Protein AF-A0A351HLU1-F1 (afdb_monomer_lite)

pLDDT: mean 89.32, std 8.02, range [61.09, 97.25]

Structure (mmCIF, N/CA/C/O backbone):
data_AF-A0A351HLU1-F1
#
_entry.id   AF-A0A351HLU1-F1
#
loop_
_atom_site.group_PDB
_atom_site.id
_atom_site.type_symbol
_atom_site.label_atom_id
_atom_site.label_alt_id
_atom_site.label_comp_id
_atom_site.label_asym_id
_atom_site.label_entity_id
_atom_site.label_seq_id
_atom_site.pdbx_PDB_ins_code
_atom_site.Cartn_x
_atom_site.Cartn_y
_atom_site.Cartn_z
_atom_site.occupancy
_atom_site.B_iso_or_equiv
_atom_site.auth_seq_id
_atom_site.auth_comp_id
_atom_site.auth_asym_id
_atom_site.auth_atom_id
_atom_site.pdbx_PDB_model_num
ATOM 1 N N . THR A 1 1 ? 9.216 8.933 -13.254 1.00 84.81 1 THR A N 1
ATOM 2 C CA . THR A 1 1 ? 7.958 9.684 -13.028 1.00 84.81 1 THR A CA 1
ATOM 3 C C . THR A 1 1 ? 7.505 9.326 -11.633 1.00 84.81 1 THR A C 1
ATOM 5 O O . THR A 1 1 ? 7.939 8.299 -11.151 1.00 84.81 1 THR A O 1
ATOM 8 N N . PRO A 1 2 ? 6.702 10.119 -10.918 1.00 90.88 2 PRO A N 1
ATOM 9 C CA . PRO A 1 2 ? 6.185 9.637 -9.642 1.00 90.88 2 PRO A CA 1
ATOM 10 C C . PRO A 1 2 ? 5.347 8.363 -9.851 1.00 90.88 2 PRO A C 1
ATOM 12 O O . PRO A 1 2 ? 4.591 8.316 -10.829 1.00 90.88 2 PRO A O 1
ATOM 15 N N . PRO A 1 3 ? 5.453 7.353 -8.967 1.00 95.19 3 PRO A N 1
ATOM 16 C CA . PRO A 1 3 ? 4.592 6.180 -9.026 1.00 95.19 3 PRO A CA 1
ATOM 17 C C . PRO A 1 3 ? 3.111 6.543 -9.023 1.00 95.19 3 PRO A C 1
ATOM 19 O O . PRO A 1 3 ? 2.695 7.500 -8.377 1.00 95.19 3 PRO A O 1
ATOM 22 N N . ILE A 1 4 ? 2.293 5.745 -9.697 1.00 95.69 4 ILE A N 1
ATOM 23 C CA . ILE A 1 4 ? 0.845 5.928 -9.776 1.00 95.69 4 ILE A CA 1
ATOM 24 C C . ILE A 1 4 ? 0.171 4.710 -9.159 1.00 95.69 4 ILE A C 1
ATOM 26 O O . ILE A 1 4 ? 0.394 3.585 -9.602 1.00 95.69 4 ILE A O 1
ATOM 30 N N . VAL A 1 5 ? -0.689 4.932 -8.166 1.00 95.44 5 VAL A N 1
ATOM 31 C CA . VAL A 1 5 ? -1.578 3.888 -7.640 1.00 95.44 5 VAL A CA 1
ATOM 32 C C . VAL A 1 5 ? -2.768 3.763 -8.585 1.00 95.44 5 VAL A C 1
ATOM 34 O O . VAL A 1 5 ? -3.523 4.718 -8.754 1.00 95.44 5 VAL A O 1
ATOM 37 N N . ARG A 1 6 ? -2.925 2.601 -9.226 1.00 94.50 6 ARG A N 1
ATOM 38 C CA . ARG A 1 6 ? -4.045 2.335 -10.143 1.00 94.50 6 ARG A CA 1
ATOM 39 C C . ARG A 1 6 ? -5.283 1.876 -9.393 1.00 94.50 6 ARG A C 1
ATOM 41 O O . ARG A 1 6 ? -6.383 2.331 -9.688 1.00 94.50 6 ARG A O 1
ATOM 48 N N . TRP A 1 7 ? -5.094 0.980 -8.432 1.00 93.88 7 TRP A N 1
ATOM 49 C CA . TRP A 1 7 ? -6.146 0.511 -7.542 1.00 93.88 7 TRP A CA 1
ATOM 50 C C . TRP A 1 7 ? -5.548 -0.034 -6.249 1.00 93.88 7 TRP A C 1
ATOM 52 O O . TRP A 1 7 ? -4.370 -0.397 -6.184 1.00 93.88 7 TRP A O 1
ATOM 62 N N . VAL A 1 8 ? -6.388 -0.107 -5.223 1.00 94.25 8 VAL A N 1
ATOM 63 C CA . VAL A 1 8 ? -6.074 -0.737 -3.944 1.00 94.25 8 VAL A CA 1
ATOM 64 C C . VAL A 1 8 ? -7.297 -1.495 -3.449 1.00 94.25 8 VAL A C 1
ATOM 66 O O . VAL A 1 8 ? -8.420 -1.034 -3.630 1.00 94.25 8 VAL A O 1
ATOM 69 N N . LYS A 1 9 ? -7.080 -2.659 -2.841 1.00 92.50 9 LYS A N 1
ATOM 70 C CA . LYS A 1 9 ? -8.120 -3.449 -2.180 1.00 92.50 9 LYS A CA 1
ATOM 71 C C . LYS A 1 9 ? -7.590 -4.027 -0.875 1.00 92.50 9 LYS A C 1
ATOM 73 O O . LYS A 1 9 ? -6.383 -4.215 -0.716 1.00 92.50 9 LYS A O 1
ATOM 78 N N . VAL A 1 10 ? -8.502 -4.310 0.045 1.00 91.38 10 VAL A N 1
ATOM 79 C CA . VAL A 1 10 ? -8.213 -5.048 1.275 1.00 91.38 10 VAL A CA 1
ATOM 80 C C . VAL A 1 10 ? -9.165 -6.229 1.330 1.00 91.38 10 VAL A C 1
ATOM 82 O O . VAL A 1 10 ? -10.382 -6.046 1.318 1.00 91.38 10 VAL A O 1
ATOM 85 N N . ASP A 1 11 ? -8.600 -7.427 1.346 1.00 88.88 11 ASP A N 1
ATOM 86 C CA . ASP A 1 11 ? -9.332 -8.683 1.379 1.00 88.88 11 ASP A CA 1
ATOM 87 C C . ASP A 1 11 ? -9.755 -9.030 2.825 1.00 88.88 11 ASP A C 1
ATOM 89 O O . ASP A 1 11 ? -9.273 -8.454 3.805 1.00 88.88 11 ASP A O 1
ATOM 93 N N . GLY A 1 12 ? -10.710 -9.954 2.977 1.00 83.94 12 GLY A N 1
ATOM 94 C CA . GLY A 1 12 ? -11.333 -10.273 4.274 1.00 83.94 12 GLY A CA 1
ATOM 95 C C . GLY A 1 12 ? -10.398 -10.906 5.314 1.00 83.94 12 GLY A C 1
ATOM 96 O O . GLY A 1 12 ? -10.729 -10.942 6.495 1.00 83.94 12 GLY A O 1
ATOM 97 N N . ASP A 1 13 ? -9.227 -11.376 4.891 1.00 87.19 13 ASP A N 1
ATOM 98 C CA . ASP A 1 13 ? -8.135 -11.903 5.717 1.00 87.19 13 ASP A CA 1
ATOM 99 C C . ASP A 1 13 ? -7.117 -10.817 6.131 1.00 87.19 13 ASP A C 1
ATOM 101 O O . ASP A 1 13 ? -6.013 -11.1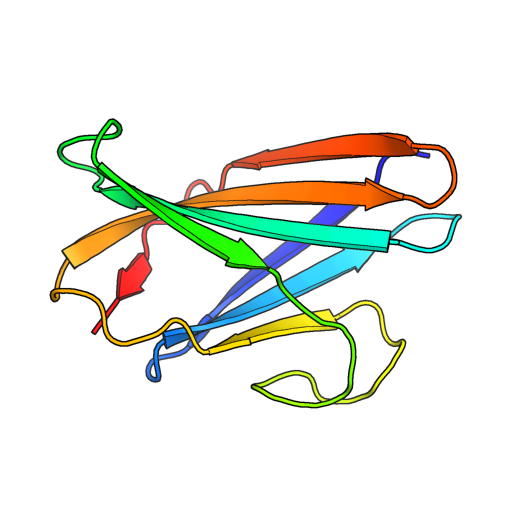32 6.585 1.00 87.19 13 ASP A O 1
ATOM 105 N N . ASN A 1 14 ? -7.497 -9.542 5.971 1.00 89.69 14 ASN A N 1
ATOM 106 C CA . ASN A 1 14 ? -6.674 -8.348 6.168 1.00 89.69 14 ASN A CA 1
ATOM 107 C C . ASN A 1 14 ? -5.457 -8.265 5.243 1.00 89.69 14 ASN A C 1
ATOM 109 O O . ASN A 1 14 ? -4.466 -7.602 5.570 1.00 89.69 14 ASN A O 1
ATOM 113 N N . THR A 1 15 ? -5.517 -8.917 4.089 1.00 91.19 15 THR A N 1
ATOM 114 C CA . THR A 1 15 ? -4.496 -8.767 3.064 1.00 91.19 15 THR A CA 1
ATOM 115 C C . THR A 1 15 ? -4.772 -7.514 2.249 1.00 91.19 15 THR A C 1
ATOM 117 O O . THR A 1 15 ? -5.798 -7.393 1.584 1.00 91.19 15 THR A O 1
ATOM 120 N N . ILE A 1 16 ? -3.855 -6.550 2.300 1.00 93.06 16 ILE A N 1
ATOM 121 C CA . ILE A 1 16 ? -3.873 -5.409 1.387 1.00 93.06 16 ILE A CA 1
ATOM 122 C C . ILE A 1 16 ? -3.156 -5.787 0.098 1.00 93.06 16 ILE A C 1
ATOM 124 O O . ILE A 1 16 ? -2.062 -6.346 0.137 1.00 93.06 16 ILE A O 1
ATOM 128 N N . VAL A 1 17 ? -3.755 -5.416 -1.031 1.00 94.00 17 VAL A N 1
ATOM 129 C CA . VAL A 1 17 ? -3.170 -5.547 -2.364 1.00 94.00 17 VAL A CA 1
ATOM 130 C C . VAL A 1 17 ? -3.315 -4.213 -3.094 1.00 94.00 17 VAL A C 1
ATOM 132 O O . VAL A 1 17 ? -4.406 -3.642 -3.152 1.00 94.00 17 VAL A O 1
ATOM 135 N N . ALA A 1 18 ? -2.223 -3.704 -3.652 1.00 94.62 18 ALA A N 1
ATOM 136 C CA . ALA A 1 18 ? -2.182 -2.448 -4.387 1.00 94.62 18 ALA A CA 1
ATOM 137 C C . ALA A 1 18 ? -1.443 -2.634 -5.711 1.00 94.62 18 ALA A C 1
ATOM 139 O O . ALA A 1 18 ? -0.303 -3.091 -5.730 1.00 94.62 18 ALA A O 1
ATOM 140 N N . ASN A 1 19 ? -2.066 -2.234 -6.818 1.00 94.50 19 ASN A N 1
ATOM 141 C CA . ASN A 1 19 ? -1.393 -2.203 -8.111 1.00 94.50 19 ASN A CA 1
ATOM 142 C C . ASN A 1 19 ? -0.865 -0.805 -8.385 1.00 94.50 19 ASN A C 1
ATOM 144 O O . ASN A 1 19 ? -1.612 0.182 -8.374 1.00 94.50 19 ASN A O 1
ATOM 148 N N . LEU A 1 20 ? 0.438 -0.738 -8.619 1.00 95.25 20 LEU A N 1
ATOM 149 C CA . LEU A 1 20 ? 1.133 0.496 -8.912 1.00 95.25 20 LEU A CA 1
ATOM 150 C C . LEU A 1 20 ? 1.739 0.436 -10.310 1.00 95.25 20 LEU A C 1
ATOM 152 O O . LEU A 1 20 ? 1.948 -0.625 -10.890 1.00 95.25 20 LEU A O 1
ATOM 156 N N . TRP A 1 21 ? 2.015 1.604 -10.868 1.00 94.31 21 TRP A N 1
ATOM 157 C CA . TRP A 1 21 ? 2.741 1.730 -12.117 1.00 94.31 21 TRP A CA 1
ATOM 158 C C . TRP A 1 21 ? 3.711 2.897 -12.041 1.00 94.31 21 TRP A C 1
ATOM 160 O O . TRP A 1 21 ? 3.353 3.977 -11.576 1.00 94.31 21 TRP A O 1
ATOM 170 N N . ASP A 1 22 ? 4.915 2.690 -12.550 1.00 92.50 22 ASP A N 1
ATOM 171 C CA . ASP A 1 22 ? 5.853 3.755 -12.859 1.00 92.50 22 ASP A CA 1
ATOM 172 C C . ASP A 1 22 ? 6.661 3.376 -14.111 1.00 92.50 22 ASP A C 1
ATOM 174 O O . ASP A 1 22 ? 6.791 2.202 -14.458 1.00 92.50 22 ASP A O 1
ATOM 178 N N . GLY A 1 23 ? 7.201 4.3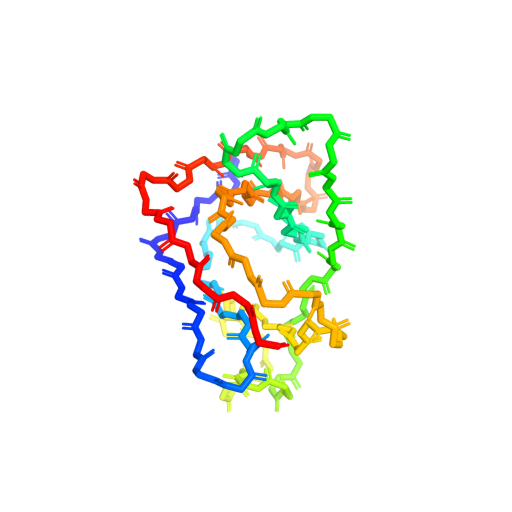78 -14.804 1.00 90.31 23 GLY A N 1
ATOM 179 C CA . GLY A 1 23 ? 8.175 4.186 -15.876 1.00 90.31 23 GLY A CA 1
ATOM 180 C C . GLY A 1 23 ? 9.553 3.737 -15.374 1.00 90.31 23 GLY A C 1
ATOM 181 O O . GLY A 1 23 ? 10.405 3.388 -16.188 1.00 90.31 23 GLY A O 1
ATOM 182 N N . SER A 1 24 ? 9.786 3.755 -14.059 1.00 90.12 24 SER A N 1
ATOM 183 C CA . SER A 1 24 ? 10.984 3.231 -13.408 1.00 90.12 24 SER A CA 1
ATOM 184 C C . SER A 1 24 ? 10.632 2.167 -12.361 1.00 90.12 24 SER A C 1
ATOM 186 O O . SER A 1 24 ? 9.463 1.885 -12.101 1.00 90.12 24 SER A O 1
ATOM 188 N N . LYS A 1 25 ? 11.648 1.522 -11.779 1.00 91.12 25 LYS A N 1
ATOM 189 C CA . LYS A 1 25 ? 11.436 0.509 -10.741 1.00 91.12 25 LYS A CA 1
ATOM 190 C C . LYS A 1 25 ? 10.881 1.164 -9.474 1.00 91.12 25 LYS A C 1
ATOM 192 O O . LYS A 1 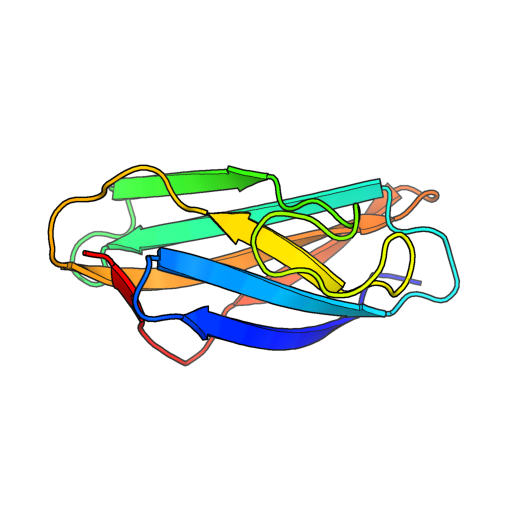25 ? 11.467 2.119 -8.971 1.00 91.12 25 LYS A O 1
ATOM 197 N N . ILE A 1 26 ? 9.818 0.597 -8.911 1.00 94.06 26 ILE A N 1
ATOM 198 C CA . ILE A 1 26 ? 9.289 0.995 -7.602 1.00 94.06 26 ILE A CA 1
ATOM 199 C C . ILE A 1 26 ? 10.113 0.303 -6.508 1.00 94.06 26 ILE A C 1
ATOM 201 O O . ILE A 1 26 ? 10.292 -0.915 -6.532 1.00 94.06 26 ILE A O 1
ATOM 205 N N . ASN A 1 27 ? 10.645 1.081 -5.564 1.00 92.00 27 ASN A N 1
ATOM 206 C CA . ASN A 1 27 ? 11.561 0.589 -4.532 1.00 92.00 27 ASN A CA 1
ATOM 207 C C . ASN A 1 27 ? 10.878 0.338 -3.187 1.00 92.00 27 ASN A C 1
ATOM 209 O O . ASN A 1 27 ? 11.216 -0.622 -2.499 1.00 92.00 27 ASN A O 1
ATOM 213 N N . ASP A 1 28 ? 9.957 1.215 -2.795 1.00 94.56 28 ASP A N 1
ATOM 214 C CA . ASP A 1 28 ? 9.297 1.161 -1.493 1.00 94.56 28 ASP A CA 1
ATOM 215 C C . ASP A 1 28 ? 7.824 1.508 -1.654 1.00 94.56 28 ASP A C 1
ATOM 217 O O . ASP A 1 28 ? 7.480 2.504 -2.293 1.00 94.56 28 ASP A O 1
ATOM 221 N N . VAL A 1 29 ? 6.965 0.689 -1.052 1.00 96.50 29 VAL A N 1
ATOM 222 C CA . VAL A 1 29 ? 5.526 0.930 -0.976 1.00 96.50 29 VAL A CA 1
ATOM 223 C C . VAL A 1 29 ? 5.089 0.705 0.462 1.00 96.50 29 VAL A C 1
ATOM 225 O O . VAL A 1 29 ? 5.335 -0.349 1.048 1.00 96.50 29 VAL A O 1
ATOM 228 N N . LYS A 1 30 ? 4.435 1.705 1.044 1.00 97.12 30 LYS A N 1
ATOM 229 C CA . LYS A 1 30 ? 3.909 1.680 2.405 1.00 97.12 30 LYS A CA 1
ATOM 230 C C . LYS A 1 30 ? 2.417 1.956 2.393 1.00 97.12 30 LYS A C 1
ATOM 232 O O . LYS A 1 30 ? 1.950 2.858 1.707 1.00 97.12 30 LYS A O 1
ATOM 237 N N . ALA A 1 31 ? 1.687 1.221 3.216 1.00 96.19 31 ALA A N 1
ATOM 238 C CA . ALA A 1 31 ? 0.289 1.471 3.506 1.00 96.19 31 ALA A CA 1
ATOM 239 C C . ALA A 1 31 ? 0.144 1.953 4.950 1.00 96.19 31 ALA A C 1
ATOM 241 O O . ALA A 1 31 ? 0.564 1.275 5.887 1.00 96.19 31 ALA A O 1
ATOM 242 N N . ARG A 1 32 ? -0.457 3.129 5.131 1.00 95.44 32 ARG A N 1
ATOM 243 C CA . ARG A 1 32 ? -0.822 3.693 6.430 1.00 95.44 32 ARG A CA 1
ATOM 244 C C . ARG A 1 32 ? -2.329 3.580 6.609 1.00 95.44 32 ARG A C 1
ATOM 246 O O . ARG A 1 32 ? -3.084 4.301 5.960 1.00 95.44 32 ARG A O 1
ATOM 253 N N . PHE A 1 33 ? -2.745 2.723 7.531 1.00 93.44 33 PHE A N 1
ATOM 254 C CA . PHE A 1 33 ? -4.130 2.611 7.968 1.00 93.44 33 PHE A CA 1
ATOM 255 C C . PH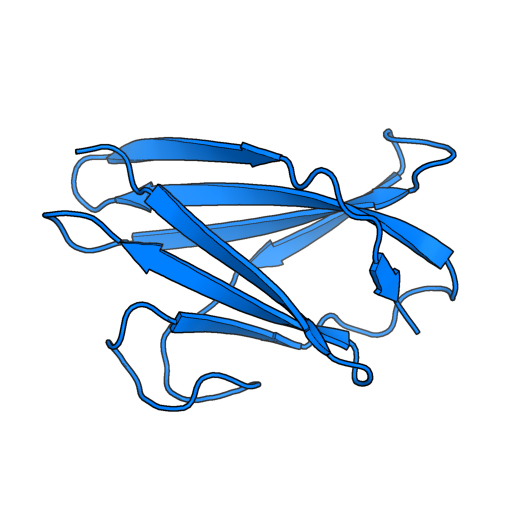E A 1 33 ? -4.339 3.477 9.200 1.00 93.44 33 PHE A C 1
ATOM 257 O O . PHE A 1 33 ? -3.663 3.275 10.205 1.00 93.44 33 PHE A O 1
ATOM 264 N N . PHE A 1 34 ? -5.274 4.417 9.153 1.00 93.19 34 PHE A N 1
ATOM 265 C CA . PHE A 1 34 ? -5.585 5.306 10.275 1.00 93.19 34 PHE A CA 1
ATOM 266 C C . PHE A 1 34 ? -7.036 5.132 10.707 1.00 93.19 34 PHE A C 1
ATOM 268 O O . PHE A 1 34 ? -7.913 4.914 9.873 1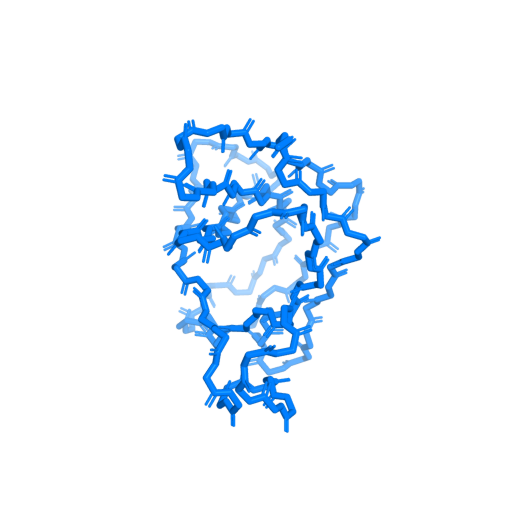.00 93.19 34 PHE A O 1
ATOM 275 N N . LEU A 1 35 ? -7.311 5.207 12.008 1.00 91.62 35 LEU A N 1
ATOM 276 C CA . LEU A 1 35 ? -8.682 5.096 12.500 1.00 91.62 35 LEU A CA 1
ATOM 277 C C . LEU A 1 35 ? -9.506 6.286 12.003 1.00 91.62 35 LEU A C 1
ATOM 279 O O . LEU A 1 35 ? -9.142 7.437 12.229 1.00 91.62 35 LEU A O 1
ATOM 283 N N . THR A 1 36 ? -10.663 6.022 11.396 1.00 89.75 36 THR A N 1
ATOM 284 C CA . THR A 1 36 ? -11.529 7.095 10.864 1.00 89.75 36 THR A CA 1
ATOM 285 C C . THR A 1 36 ? -12.039 8.039 11.954 1.00 89.75 36 THR A C 1
ATOM 287 O O . THR A 1 36 ? -12.264 9.218 11.707 1.00 89.75 36 THR A O 1
ATOM 290 N N . ARG A 1 37 ? -12.177 7.531 13.183 1.00 89.50 37 ARG A N 1
ATOM 291 C CA . ARG A 1 37 ? -12.562 8.300 14.376 1.00 89.50 37 ARG A CA 1
ATOM 292 C C . ARG A 1 37 ? -11.415 9.079 15.032 1.00 89.50 37 ARG A C 1
ATOM 294 O O . ARG A 1 37 ? -11.684 9.901 15.898 1.00 89.50 37 ARG A O 1
ATOM 301 N N . ASP A 1 38 ? -10.163 8.758 14.704 1.00 87.94 38 ASP A N 1
ATOM 302 C CA . ASP A 1 38 ? -8.968 9.346 15.320 1.00 87.94 38 ASP A CA 1
ATOM 303 C C . ASP A 1 38 ? -7.736 9.088 14.437 1.00 87.94 38 ASP A C 1
ATOM 305 O O . ASP A 1 38 ? -7.064 8.061 14.566 1.00 87.94 38 ASP A O 1
ATOM 309 N N . SER A 1 39 ? -7.426 10.029 13.542 1.00 86.50 39 SER A N 1
ATOM 310 C CA . SER A 1 39 ? -6.322 9.898 12.582 1.00 86.50 39 SER A CA 1
ATOM 311 C C . SER A 1 39 ? -4.929 9.886 13.225 1.00 86.50 39 SER A C 1
ATOM 313 O O . SER A 1 39 ? -3.959 9.519 12.562 1.00 86.50 39 SER A O 1
ATOM 315 N N . THR A 1 40 ? -4.810 10.227 14.515 1.00 90.06 40 THR A N 1
ATOM 316 C CA . THR A 1 40 ? -3.544 10.117 15.261 1.00 90.06 40 THR A CA 1
ATOM 317 C C . THR A 1 40 ? -3.178 8.665 15.564 1.00 90.06 40 THR A C 1
ATOM 319 O O . THR A 1 40 ? -2.007 8.346 15.774 1.00 90.06 40 THR A O 1
ATOM 322 N N . LYS A 1 41 ? -4.167 7.763 15.539 1.00 89.31 41 LYS A N 1
ATOM 323 C CA . LYS A 1 41 ? -3.976 6.323 15.698 1.00 89.31 41 LYS A CA 1
ATOM 324 C C . LYS A 1 41 ? -3.881 5.661 14.333 1.00 89.31 41 LYS A C 1
ATOM 326 O O . LYS A 1 41 ? -4.878 5.543 13.619 1.00 89.31 41 LYS A O 1
ATOM 331 N N . TYR A 1 42 ? -2.690 5.176 14.004 1.00 91.31 42 TYR A N 1
ATOM 332 C CA . TYR A 1 42 ? -2.437 4.513 12.734 1.00 91.31 42 TYR A CA 1
ATOM 333 C C . TYR A 1 42 ? -1.481 3.327 12.868 1.00 91.31 42 TYR A C 1
ATOM 335 O O . TYR A 1 42 ? -0.708 3.229 13.819 1.00 91.31 42 TYR A O 1
ATOM 343 N N . VAL A 1 43 ? -1.537 2.435 11.883 1.00 90.19 43 VAL A N 1
ATOM 344 C CA . VAL A 1 43 ? -0.562 1.369 11.647 1.00 90.19 43 VAL A CA 1
ATOM 345 C C . VAL A 1 43 ? 0.038 1.563 10.259 1.00 90.19 43 VAL A C 1
ATOM 347 O O . VAL A 1 43 ? -0.660 1.950 9.323 1.00 90.19 43 VAL A O 1
ATOM 350 N N . VAL A 1 44 ? 1.344 1.335 10.135 1.00 93.44 44 VAL A N 1
ATOM 351 C CA . VAL A 1 44 ? 2.056 1.377 8.855 1.00 93.44 44 VAL A CA 1
ATOM 352 C C . VAL A 1 44 ? 2.580 -0.013 8.550 1.00 93.44 44 VAL A C 1
ATOM 354 O O . VAL A 1 44 ? 3.214 -0.631 9.402 1.00 93.44 44 VAL A O 1
ATOM 357 N N . VAL A 1 45 ? 2.339 -0.482 7.331 1.00 93.31 45 VAL A N 1
ATOM 358 C CA . VAL A 1 45 ? 2.884 -1.739 6.818 1.00 93.31 45 VAL A CA 1
ATOM 359 C C . VAL A 1 45 ? 3.622 -1.485 5.509 1.00 93.31 45 VAL A C 1
ATOM 361 O O . VAL A 1 45 ? 3.175 -0.692 4.681 1.00 93.31 45 VAL A O 1
ATOM 364 N N . SER A 1 46 ? 4.762 -2.146 5.325 1.00 95.00 46 SER A N 1
ATOM 365 C CA . SER A 1 46 ? 5.468 -2.170 4.042 1.00 95.00 46 SER A CA 1
ATOM 366 C C . SER A 1 46 ? 4.882 -3.264 3.158 1.00 95.00 46 SER A C 1
ATOM 368 O O . SER A 1 46 ? 4.761 -4.409 3.600 1.00 95.00 46 SER A O 1
ATOM 370 N N . LEU A 1 47 ? 4.530 -2.908 1.925 1.00 93.81 47 LEU A N 1
ATOM 371 C CA . LEU A 1 47 ? 4.049 -3.842 0.914 1.00 93.81 47 LEU A CA 1
ATOM 372 C C . LEU A 1 47 ? 5.223 -4.400 0.109 1.00 93.81 47 LEU A C 1
ATOM 374 O O . LEU A 1 47 ? 6.275 -3.766 0.000 1.00 93.81 47 LEU A O 1
ATOM 378 N N . ASN A 1 48 ? 5.048 -5.593 -0.447 1.00 90.81 48 ASN A N 1
ATOM 379 C CA . ASN A 1 48 ? 6.078 -6.266 -1.223 1.00 90.81 48 ASN A CA 1
ATOM 380 C C . ASN A 1 48 ? 5.512 -6.862 -2.512 1.00 90.81 48 ASN A C 1
ATOM 382 O O . ASN A 1 48 ? 4.369 -7.298 -2.528 1.00 90.81 48 ASN A O 1
ATOM 386 N N . ASP A 1 49 ? 6.329 -6.844 -3.561 1.00 89.00 49 ASP A N 1
ATOM 387 C CA . ASP A 1 49 ? 6.049 -7.401 -4.890 1.00 89.00 49 ASP A CA 1
ATOM 388 C C . ASP A 1 49 ? 6.933 -8.650 -5.058 1.00 89.00 49 ASP A C 1
ATOM 390 O O . ASP A 1 49 ? 8.058 -8.596 -5.564 1.00 89.00 49 ASP A O 1
ATOM 394 N N . LYS A 1 50 ? 6.516 -9.748 -4.423 1.00 82.69 50 LYS A N 1
ATOM 395 C CA . LYS A 1 50 ? 7.298 -10.995 -4.302 1.00 82.69 50 LYS A CA 1
ATOM 396 C C . LYS A 1 50 ? 6.508 -12.243 -4.705 1.00 82.69 50 LYS A C 1
ATOM 398 O O . LYS A 1 50 ? 7.017 -13.347 -4.520 1.00 82.69 50 LYS A O 1
ATOM 403 N N . GLY A 1 51 ? 5.291 -12.103 -5.220 1.00 74.19 51 GLY A N 1
ATOM 404 C CA . GLY A 1 51 ? 4.369 -13.208 -5.485 1.00 74.19 51 GLY A CA 1
ATOM 405 C C . GLY A 1 51 ? 3.950 -13.962 -4.218 1.00 74.19 51 GLY A C 1
ATOM 406 O O . GLY A 1 51 ? 3.793 -15.180 -4.244 1.00 74.19 51 GLY A O 1
ATOM 407 N N . MET A 1 52 ? 3.876 -13.273 -3.076 1.00 69.38 52 MET A N 1
ATOM 408 C CA . MET A 1 52 ? 3.516 -13.844 -1.772 1.00 69.38 52 MET A CA 1
ATOM 409 C C . MET A 1 52 ? 2.502 -12.942 -1.071 1.00 69.38 52 MET A C 1
ATOM 411 O O . MET A 1 52 ? 2.391 -11.778 -1.419 1.00 69.38 52 MET A O 1
ATOM 415 N N . GLU A 1 53 ? 1.796 -13.451 -0.055 1.00 67.12 53 GLU A N 1
ATOM 416 C CA . GLU A 1 53 ? 0.868 -12.651 0.772 1.00 67.12 53 GLU A CA 1
ATOM 417 C C . GLU A 1 53 ? -0.253 -11.947 -0.027 1.00 67.12 53 GLU A C 1
ATOM 419 O O . GLU A 1 53 ? -0.646 -10.840 0.317 1.00 67.12 53 GLU A O 1
ATOM 424 N N . GLY A 1 54 ? -0.785 -12.593 -1.075 1.00 61.09 54 GLY A N 1
ATOM 425 C CA . GLY A 1 54 ? -1.884 -12.069 -1.906 1.00 61.09 54 GLY A CA 1
ATOM 426 C C . GLY A 1 54 ? -1.447 -11.462 -3.243 1.00 61.09 54 GLY A C 1
ATOM 427 O O . GLY A 1 54 ? -2.296 -11.159 -4.080 1.00 61.09 54 GLY A O 1
ATOM 428 N N . ASP A 1 55 ? -0.141 -11.328 -3.461 1.00 65.75 55 ASP A N 1
ATOM 429 C CA . ASP A 1 55 ? 0.462 -11.041 -4.762 1.00 65.75 55 ASP A CA 1
ATOM 430 C C . ASP A 1 55 ? 0.585 -12.340 -5.587 1.00 65.75 55 ASP A C 1
ATOM 432 O O . ASP A 1 55 ? 1.027 -13.377 -5.086 1.00 65.75 55 ASP A O 1
ATOM 436 N N . GLY A 1 56 ? 0.126 -12.291 -6.840 1.00 65.94 56 GLY A N 1
ATOM 437 C CA . GLY A 1 56 ? 0.055 -13.442 -7.737 1.00 65.94 56 GLY A CA 1
ATOM 438 C C . GLY A 1 56 ? 1.368 -13.759 -8.456 1.00 65.94 56 GLY A C 1
ATOM 439 O O . GLY A 1 56 ? 1.560 -14.912 -8.851 1.00 65.94 56 GLY A O 1
ATOM 440 N N . ALA A 1 57 ? 2.266 -12.783 -8.634 1.00 79.88 57 ALA A N 1
ATOM 441 C CA . ALA A 1 57 ? 3.525 -12.972 -9.347 1.00 79.88 57 ALA A CA 1
ATOM 442 C C . ALA A 1 57 ? 4.562 -11.908 -8.969 1.00 79.88 57 ALA A C 1
ATOM 444 O O . ALA A 1 57 ? 4.319 -10.721 -9.094 1.00 79.88 57 ALA A O 1
ATOM 445 N N . ALA A 1 58 ? 5.777 -12.333 -8.617 1.00 82.56 58 ALA A N 1
ATOM 446 C CA . ALA A 1 58 ? 6.851 -11.394 -8.306 1.00 82.56 58 ALA A CA 1
ATOM 447 C C . ALA A 1 58 ? 7.230 -10.517 -9.515 1.00 82.56 58 ALA A C 1
ATOM 449 O O . ALA A 1 58 ? 7.541 -11.030 -10.594 1.00 82.56 58 ALA A O 1
ATOM 450 N N . GLY A 1 59 ? 7.323 -9.210 -9.291 1.00 81.62 59 GLY A N 1
ATOM 451 C CA . GLY A 1 59 ? 7.747 -8.212 -10.269 1.00 81.62 59 GLY A CA 1
ATOM 452 C C . GLY A 1 59 ? 6.641 -7.747 -11.217 1.00 81.62 59 GLY A C 1
ATOM 453 O O . GLY A 1 59 ? 6.959 -7.205 -12.280 1.00 81.62 59 GLY A O 1
ATOM 454 N N . ASP A 1 60 ? 5.368 -7.968 -10.886 1.00 83.81 60 ASP A N 1
ATOM 455 C CA . ASP A 1 60 ? 4.228 -7.548 -11.710 1.00 83.81 60 ASP A CA 1
ATOM 456 C C . ASP A 1 60 ? 3.681 -6.153 -11.322 1.00 83.81 60 ASP A C 1
ATOM 458 O O . ASP A 1 60 ? 2.750 -5.637 -11.953 1.00 83.81 60 ASP A O 1
ATOM 462 N N . ASN A 1 61 ? 4.325 -5.490 -10.353 1.00 90.12 61 ASN A N 1
ATOM 463 C CA . ASN A 1 61 ? 3.906 -4.236 -9.722 1.00 90.12 61 ASN A CA 1
ATOM 464 C C . ASN A 1 61 ? 2.586 -4.337 -8.936 1.00 90.12 61 ASN A C 1
ATOM 466 O O . ASN A 1 61 ? 1.909 -3.324 -8.702 1.00 90.12 61 ASN A O 1
ATOM 470 N N . VAL A 1 62 ? 2.209 -5.541 -8.513 1.00 91.94 62 VAL A N 1
ATOM 471 C CA . VAL A 1 62 ? 1.160 -5.794 -7.532 1.00 91.94 62 VAL A CA 1
ATOM 472 C C . VAL A 1 62 ? 1.827 -6.012 -6.180 1.00 91.94 62 VAL A C 1
ATOM 474 O O . VAL A 1 62 ? 2.435 -7.028 -5.886 1.00 91.94 62 VAL A O 1
ATOM 477 N N . PHE A 1 63 ? 1.696 -5.020 -5.312 1.00 93.81 63 PHE A N 1
ATOM 478 C CA . PHE A 1 63 ? 2.296 -5.046 -3.989 1.00 93.81 63 PHE A CA 1
ATOM 479 C C . PHE A 1 63 ? 1.272 -5.526 -2.976 1.00 93.81 63 PHE A C 1
ATOM 481 O O . PHE A 1 63 ? 0.155 -5.005 -2.931 1.00 93.81 63 PHE A O 1
ATOM 488 N N . SER A 1 64 ? 1.656 -6.457 -2.111 1.00 93.50 64 SER A N 1
ATOM 489 C CA . SER A 1 64 ? 0.757 -6.975 -1.086 1.00 93.50 64 SER A CA 1
ATOM 490 C C . SER A 1 64 ? 1.407 -7.109 0.288 1.00 93.50 64 SER A C 1
ATOM 492 O O . SER A 1 64 ? 2.635 -7.041 0.443 1.00 93.50 64 SER A O 1
ATOM 494 N N . LYS A 1 65 ? 0.556 -7.198 1.313 1.00 93.25 65 LYS A N 1
ATOM 495 C CA . LYS A 1 65 ? 0.945 -7.534 2.683 1.00 93.25 65 LYS A CA 1
ATOM 496 C C . LYS A 1 65 ? -0.265 -8.007 3.476 1.00 93.25 65 LYS A C 1
ATOM 498 O O . LYS A 1 65 ? -1.293 -7.335 3.485 1.00 93.25 65 LYS A O 1
ATOM 503 N N . GLN A 1 66 ? -0.108 -9.078 4.246 1.00 90.44 66 GLN A N 1
ATOM 504 C CA . GLN A 1 66 ? -1.059 -9.382 5.310 1.00 90.44 66 GLN A CA 1
ATOM 505 C C . GLN A 1 66 ? -0.818 -8.455 6.506 1.00 90.44 66 GLN A C 1
ATOM 507 O O . GLN A 1 66 ? 0.285 -8.401 7.062 1.00 90.44 66 GLN A O 1
ATOM 512 N N . ILE A 1 67 ? -1.844 -7.702 6.898 1.00 88.44 67 ILE A N 1
ATOM 513 C CA . ILE A 1 67 ? -1.765 -6.788 8.037 1.00 88.44 67 ILE A CA 1
ATOM 514 C C . ILE A 1 67 ? -1.860 -7.630 9.319 1.00 88.44 67 ILE A C 1
ATOM 516 O O . ILE A 1 67 ? -2.822 -8.386 9.474 1.00 88.44 67 ILE A O 1
ATOM 520 N N . PRO A 1 68 ? -0.890 -7.529 10.249 1.00 80.00 68 PRO A N 1
ATOM 521 C CA . PRO A 1 68 ? -0.963 -8.253 11.514 1.00 80.00 68 PRO A CA 1
ATOM 522 C C . PRO A 1 68 ? -2.230 -7.850 12.277 1.00 80.00 68 PRO A C 1
ATOM 524 O O . PRO A 1 68 ? -2.610 -6.678 12.237 1.00 80.00 68 PRO A O 1
ATOM 527 N N . GLN A 1 69 ? -2.865 -8.826 12.945 1.00 67.19 69 GLN A N 1
ATOM 528 C CA . GLN A 1 69 ? -4.180 -8.684 13.589 1.00 67.19 69 GLN A CA 1
ATOM 529 C C . GLN A 1 69 ? -4.361 -7.310 14.237 1.00 67.19 69 GLN A C 1
ATOM 531 O O . GLN A 1 69 ? -3.631 -6.926 15.158 1.00 67.19 69 GLN A O 1
ATOM 536 N N . SER A 1 70 ? -5.347 -6.575 13.732 1.00 66.69 70 SER A N 1
ATOM 537 C CA . SER A 1 70 ? -5.719 -5.265 14.245 1.00 66.69 70 SER A CA 1
ATOM 538 C C . SER A 1 70 ? -7.006 -5.398 15.047 1.00 66.69 70 SER A C 1
ATOM 540 O O . SER A 1 70 ? -7.734 -6.376 14.949 1.00 66.69 70 SER A O 1
ATOM 542 N N . ARG A 1 71 ? -7.323 -4.407 15.881 1.00 72.62 71 ARG A N 1
ATOM 543 C CA . ARG A 1 71 ? -8.645 -4.385 16.516 1.00 72.62 71 ARG A CA 1
ATOM 544 C C . ARG A 1 71 ? -9.697 -4.146 15.440 1.00 72.62 71 ARG A C 1
ATOM 546 O O . ARG A 1 71 ? -9.550 -3.185 14.687 1.00 72.62 71 ARG A O 1
ATOM 553 N N . PHE A 1 72 ? -10.778 -4.927 15.470 1.00 79.06 72 PHE A N 1
ATOM 554 C CA . PHE A 1 72 ? -11.941 -4.732 14.606 1.00 79.06 72 PHE A CA 1
ATOM 555 C C . PHE A 1 72 ? -12.384 -3.258 14.576 1.00 79.06 72 PHE A C 1
ATOM 557 O O . PHE A 1 72 ? -12.886 -2.716 15.572 1.00 79.06 72 PHE A O 1
ATOM 564 N N . ASN A 1 73 ? -12.120 -2.566 13.464 1.00 86.50 73 ASN A N 1
ATOM 565 C CA . ASN A 1 73 ? -12.431 -1.144 13.307 1.00 86.50 73 ASN A CA 1
ATOM 566 C C . ASN A 1 73 ? -12.488 -0.693 11.847 1.00 86.50 73 ASN A C 1
ATOM 568 O O . ASN A 1 73 ? -12.044 -1.401 10.949 1.00 86.50 73 ASN A O 1
ATOM 572 N N . LYS A 1 74 ? -12.999 0.529 11.641 1.00 90.25 74 LYS A N 1
ATOM 573 C CA . LYS A 1 74 ? -12.983 1.211 10.345 1.00 90.25 74 LYS A CA 1
ATOM 574 C C . LYS A 1 74 ? -11.716 2.049 10.209 1.00 90.25 74 LYS A C 1
ATOM 576 O O . LYS A 1 74 ? -11.462 2.934 11.031 1.00 90.25 74 LYS A O 1
ATOM 581 N N . TYR A 1 75 ? -10.974 1.800 9.142 1.00 91.94 75 TYR A N 1
ATOM 582 C CA . TYR A 1 75 ? -9.730 2.484 8.828 1.00 91.94 75 TYR A CA 1
ATOM 583 C C . TYR A 1 75 ? -9.837 3.219 7.493 1.00 91.94 75 TYR A C 1
ATOM 585 O O . TYR A 1 75 ? -10.381 2.686 6.527 1.00 91.94 75 TYR A O 1
ATOM 593 N N . GLY A 1 76 ? -9.310 4.440 7.445 1.00 94.81 76 GLY A N 1
ATOM 594 C CA . GLY A 1 76 ? -8.906 5.070 6.192 1.00 94.81 76 GLY A CA 1
ATOM 595 C C . GLY A 1 76 ? -7.524 4.565 5.777 1.00 94.81 76 GLY A C 1
ATOM 596 O O . GLY A 1 76 ? -6.798 3.992 6.597 1.00 94.81 76 GLY A O 1
ATOM 597 N N . LEU A 1 77 ? -7.160 4.770 4.512 1.00 95.50 77 LEU A N 1
ATOM 598 C CA . LEU A 1 77 ? -5.930 4.240 3.928 1.00 95.50 77 LEU A CA 1
ATOM 599 C C . LEU A 1 77 ? -5.184 5.302 3.126 1.00 95.50 77 LEU A C 1
ATOM 601 O O . LEU A 1 77 ? -5.747 5.952 2.249 1.00 95.50 77 LEU A O 1
ATOM 605 N N . ILE A 1 78 ? -3.885 5.405 3.384 1.00 96.94 78 ILE A 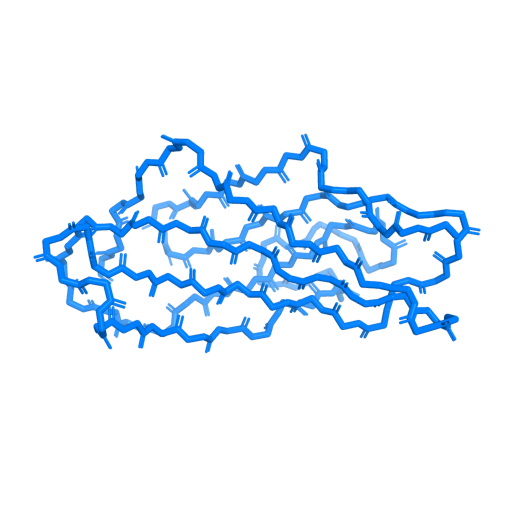N 1
ATOM 606 C CA . ILE A 1 78 ? -2.933 6.147 2.563 1.00 96.94 78 ILE A CA 1
ATOM 607 C C . ILE A 1 78 ? -1.876 5.175 2.037 1.00 96.94 78 ILE A C 1
ATOM 609 O O . ILE A 1 78 ? -1.260 4.460 2.825 1.00 96.94 78 ILE A O 1
ATOM 613 N N . ILE A 1 79 ? -1.625 5.197 0.731 1.00 97.19 79 ILE A N 1
ATOM 614 C CA . ILE A 1 79 ? -0.496 4.525 0.086 1.00 97.19 79 ILE A CA 1
ATOM 615 C C . ILE A 1 79 ? 0.593 5.552 -0.202 1.00 97.19 79 ILE A C 1
ATOM 617 O O . ILE A 1 79 ? 0.341 6.593 -0.806 1.00 97.19 79 ILE A O 1
ATOM 621 N N . GLU A 1 80 ? 1.811 5.256 0.226 1.00 97.25 80 GLU A N 1
ATOM 622 C CA . GLU A 1 80 ? 3.013 6.027 -0.068 1.00 97.25 80 GLU A CA 1
ATOM 623 C C . GLU A 1 80 ? 3.952 5.147 -0.884 1.00 97.25 80 GLU A C 1
ATOM 625 O O . GLU A 1 80 ? 4.257 4.030 -0.477 1.00 97.25 80 GLU A O 1
ATOM 630 N N . ALA A 1 81 ? 4.401 5.638 -2.034 1.00 96.81 81 ALA A N 1
ATOM 631 C CA . ALA A 1 81 ? 5.289 4.900 -2.921 1.00 96.81 81 ALA A CA 1
ATOM 632 C C . ALA A 1 81 ? 6.489 5.753 -3.319 1.00 96.81 81 ALA A C 1
ATOM 634 O O . ALA A 1 81 ? 6.345 6.956 -3.545 1.00 96.81 81 ALA A O 1
ATOM 635 N N . THR A 1 82 ? 7.660 5.124 -3.402 1.00 96.19 82 THR A N 1
ATOM 636 C CA . THR A 1 82 ? 8.913 5.751 -3.834 1.00 96.19 82 THR A CA 1
ATOM 637 C C . THR A 1 82 ? 9.554 4.917 -4.937 1.00 96.19 82 THR A C 1
ATOM 639 O O . THR A 1 82 ? 9.709 3.701 -4.784 1.00 96.19 82 THR A O 1
ATOM 642 N N . ASP A 1 83 ? 9.922 5.559 -6.042 1.00 94.12 83 ASP A N 1
ATOM 643 C CA . ASP A 1 83 ? 10.625 4.915 -7.153 1.00 94.12 83 ASP A CA 1
ATOM 644 C C . ASP A 1 83 ? 12.154 4.873 -6.953 1.00 94.12 83 ASP A C 1
ATOM 646 O O . ASP A 1 83 ? 12.698 5.317 -5.937 1.00 94.12 83 ASP A O 1
ATOM 650 N N . ALA A 1 84 ? 12.867 4.312 -7.930 1.00 93.00 84 ALA A N 1
ATOM 651 C CA . ALA A 1 84 ? 14.325 4.228 -7.933 1.00 93.00 84 ALA A CA 1
ATOM 652 C C . ALA A 1 84 ? 15.044 5.564 -8.144 1.00 93.00 84 ALA A C 1
ATOM 654 O O . ALA A 1 84 ? 16.249 5.644 -7.915 1.00 93.00 84 ALA A O 1
ATOM 655 N N . LEU A 1 85 ? 14.316 6.596 -8.558 1.00 93.75 85 LEU A N 1
ATOM 656 C CA . LEU A 1 85 ? 14.802 7.958 -8.755 1.00 93.75 85 LEU A CA 1
ATOM 657 C C . LEU A 1 85 ? 14.390 8.881 -7.594 1.00 93.75 85 LEU A C 1
ATOM 659 O O . LEU A 1 85 ? 14.484 10.098 -7.721 1.00 93.75 85 LEU A O 1
ATOM 663 N N . GLU A 1 86 ? 13.925 8.305 -6.480 1.00 93.50 86 GLU A N 1
ATOM 664 C CA . GLU A 1 86 ? 13.424 8.995 -5.288 1.00 93.50 86 GLU A CA 1
ATOM 665 C C . GLU A 1 86 ? 12.173 9.865 -5.510 1.00 93.50 86 GLU A C 1
ATOM 667 O O . GLU A 1 86 ? 11.790 10.644 -4.629 1.00 93.50 86 GLU A O 1
ATOM 672 N N . ASN A 1 87 ? 11.474 9.703 -6.638 1.00 94.44 87 ASN A N 1
ATOM 673 C CA . ASN A 1 87 ? 10.169 10.320 -6.832 1.00 94.44 87 ASN A CA 1
ATOM 674 C C . ASN A 1 87 ? 9.158 9.656 -5.901 1.00 94.44 87 ASN A C 1
ATOM 676 O O . ASN A 1 87 ? 9.050 8.430 -5.833 1.00 94.44 87 ASN A O 1
ATOM 680 N N . LYS A 1 88 ? 8.383 10.486 -5.201 1.00 95.19 88 LYS A N 1
ATOM 681 C CA . LYS A 1 88 ? 7.407 10.043 -4.203 1.00 95.19 88 LYS A CA 1
ATOM 682 C C . LYS A 1 88 ? 5.993 10.348 -4.656 1.00 95.19 88 LYS A C 1
ATOM 684 O O . LYS A 1 88 ? 5.723 11.439 -5.151 1.00 95.19 88 LYS A O 1
ATOM 689 N N . GLN A 1 89 ? 5.090 9.417 -4.383 1.00 95.19 89 GLN A N 1
ATOM 690 C CA . GLN A 1 89 ? 3.655 9.617 -4.504 1.00 95.19 89 GLN A CA 1
ATOM 691 C C . GLN A 1 89 ? 2.971 9.290 -3.183 1.00 95.19 89 GLN A C 1
ATOM 693 O O . GLN A 1 89 ? 3.319 8.324 -2.504 1.00 95.19 89 GLN A O 1
ATOM 698 N N . LYS A 1 90 ? 1.949 10.083 -2.860 1.00 95.88 90 LYS A N 1
ATOM 699 C CA . LYS A 1 90 ? 0.982 9.784 -1.809 1.00 95.88 90 LYS A CA 1
ATOM 700 C C . LYS A 1 90 ? -0.403 9.669 -2.435 1.00 95.88 90 LYS A C 1
ATOM 702 O O . LYS A 1 90 ? -0.831 10.565 -3.159 1.00 95.88 90 LYS A O 1
ATOM 707 N N . PHE A 1 91 ? -1.091 8.572 -2.169 1.00 95.88 91 PHE A N 1
ATOM 708 C CA . PHE A 1 91 ? -2.461 8.326 -2.596 1.00 95.88 91 PHE A CA 1
ATOM 709 C C . PHE A 1 91 ? -3.321 8.094 -1.360 1.00 95.88 91 PHE A C 1
ATOM 711 O O . PHE A 1 91 ? -2.998 7.243 -0.536 1.00 95.88 91 PHE A O 1
ATOM 718 N N . GLU A 1 92 ? -4.398 8.853 -1.216 1.00 95.25 92 GLU A N 1
ATOM 719 C CA . GLU A 1 92 ? -5.373 8.667 -0.144 1.00 95.25 92 GLU A CA 1
ATOM 720 C C . GLU A 1 92 ? -6.625 8.025 -0.734 1.00 95.25 92 GLU A C 1
ATOM 722 O O . GLU A 1 92 ? -7.224 8.562 -1.667 1.00 95.25 92 GLU A O 1
ATOM 727 N N . SER A 1 93 ? -6.987 6.851 -0.217 1.00 92.56 93 SER A N 1
ATOM 728 C CA . SER A 1 93 ? -8.203 6.167 -0.643 1.00 92.56 93 SER A CA 1
ATOM 729 C C . SER A 1 93 ? -9.426 6.913 -0.119 1.00 92.56 93 SER A C 1
ATOM 731 O O . SER A 1 93 ? -9.460 7.327 1.039 1.00 92.56 93 SER A O 1
ATOM 733 N N . GLN A 1 94 ? -10.454 7.041 -0.958 1.00 91.00 94 GLN A N 1
ATOM 734 C CA . GLN A 1 94 ? -11.762 7.555 -0.539 1.00 91.00 94 GLN A CA 1
ATOM 735 C C . GLN A 1 94 ? -12.615 6.480 0.153 1.00 91.00 94 GLN A C 1
ATOM 737 O O . GLN A 1 94 ? -13.656 6.786 0.733 1.00 91.00 94 GLN A O 1
ATOM 742 N N . GLU A 1 95 ? -12.179 5.222 0.099 1.00 90.88 95 GLU A N 1
ATOM 743 C CA . GLU A 1 95 ? -12.852 4.093 0.728 1.00 90.88 95 GLU A CA 1
ATOM 744 C C . GLU A 1 95 ? -12.377 3.881 2.168 1.00 90.88 95 GLU A C 1
ATOM 746 O O . GLU A 1 95 ? -11.252 4.215 2.549 1.00 90.88 95 GLU A O 1
ATOM 751 N N . THR A 1 96 ? -13.244 3.266 2.971 1.00 91.12 96 THR A N 1
ATOM 752 C CA . THR A 1 96 ? -12.903 2.814 4.322 1.00 91.12 96 THR A CA 1
ATOM 753 C C . THR A 1 96 ? -12.883 1.300 4.383 1.00 91.12 96 THR A C 1
ATOM 755 O O . THR A 1 96 ? -13.802 0.652 3.884 1.00 91.12 96 THR A O 1
ATOM 758 N N . PHE A 1 97 ? -11.902 0.753 5.088 1.00 89.69 97 PHE A N 1
ATOM 759 C CA . PHE A 1 97 ? -11.678 -0.683 5.198 1.00 89.69 97 PHE A CA 1
ATOM 760 C C . PHE A 1 97 ? -11.973 -1.163 6.615 1.00 89.69 97 PHE A C 1
ATOM 762 O O . PHE A 1 97 ? -11.699 -0.460 7.593 1.00 89.69 97 PHE A O 1
ATOM 769 N N . ILE A 1 98 ? -12.540 -2.362 6.729 1.00 87.44 98 ILE A N 1
ATOM 770 C CA . ILE A 1 98 ? -12.707 -3.045 8.010 1.00 87.44 98 ILE A CA 1
ATOM 771 C C . ILE A 1 98 ? -11.545 -4.017 8.151 1.00 87.44 98 ILE A C 1
ATOM 773 O O . ILE A 1 98 ? -11.429 -4.949 7.362 1.00 87.44 98 ILE A O 1
ATOM 777 N N . LEU A 1 99 ? -10.694 -3.777 9.145 1.00 85.75 99 LEU A N 1
ATOM 778 C CA . LEU A 1 99 ? -9.642 -4.717 9.525 1.00 85.75 99 LEU A CA 1
ATOM 779 C C . LEU A 1 99 ? -10.147 -5.571 10.684 1.00 85.75 99 LEU A C 1
ATOM 781 O O . LEU A 1 99 ? -10.745 -5.010 11.604 1.00 85.75 99 LEU A O 1
ATOM 785 N N . HIS A 1 100 ? -9.918 -6.881 10.619 1.00 79.81 100 HIS A N 1
ATOM 786 C CA . HIS A 1 100 ? -10.381 -7.899 11.569 1.00 79.81 100 HIS A CA 1
ATOM 787 C C . HIS A 1 100 ? -9.324 -8.306 12.599 1.00 79.81 100 HIS A C 1
ATOM 789 O O . HIS A 1 100 ? -8.114 -8.265 12.273 1.00 79.81 100 HIS A O 1
#

Secondary structure (DSSP, 8-state):
---EEEEEEE-TTSEEEEEEE-SS-EEEEEEEEEETTEEEEEEEEEEB-SS-TT-SSTTSSEEEEEPP---SEEEEEEEEEEETT--EEEEE-SS-EEE-

Radius of gyration: 12.97 Å; chains: 1; bounding box: 28×24×32 Å

Foldseek 3Di:
DAKDWPDWDQDPQRKIKTAIDDPAAWDWKKKWWAAPVGRVDIDIDTWAQPCPSPHNHRPRRITMDRDPQDPFGKTWMWMWIAGPVRRIDIDTDPDIDTGD

Sequence (100 aa):
TPPIVRWVKVDGDNTIVANLWDGSKINDVKARFFLTRDSTKYVVVSLNDKGMEGDGAAGDNVFSKQIPQSRFNKYGLIIEATDALENKQKFESQETFILH